Protein AF-A0A7C5HQC1-F1 (afdb_monomer_lite)

Sequence (110 aa):
MPLHWDLSLIQKLISSPEFSDLHAGLVELGEKVQSLERELEASGIARPRKGKTSKISSSASVLTRVTWEIARAQGYALVLRKEEALYLDGSQLEDLSPQVKERLPELFGS

Secondary structure (DSSP, 8-state):
------HHHHHHHHT-GGGGGGHHHHHHHHHHHHHHHHHHHHTTTT-----------HHHHHHHHHHHHHHHHTT-S----GGG-TTS-GGG----HHHHHHHHHHHH--

Foldseek 3Di:
DDPPPPCVVLVVLLVDPVNVVCNVVSVVVSVVVVVVVVVCVVVCVPPPPPPDPPPPDVVVVVLVVLLVVVCVVVPHPDDDDPVRCPPPDVVPDDDCVVVSVVCVCVVPVD

Radius of gyration: 20.01 Å; chains: 1; bounding box: 40×28×57 Å

Structure (mmCIF, N/CA/C/O backbone):
data_AF-A0A7C5HQC1-F1
#
_entry.id   AF-A0A7C5HQC1-F1
#
loop_
_atom_site.group_PDB
_atom_site.id
_atom_site.type_symbol
_atom_site.label_atom_id
_atom_site.label_alt_id
_atom_site.label_comp_id
_atom_site.label_asym_id
_atom_site.label_entity_id
_atom_site.label_seq_id
_atom_site.pdbx_PDB_ins_code
_atom_site.Cartn_x
_atom_site.Cartn_y
_atom_site.Cartn_z
_atom_site.occupancy
_atom_site.B_iso_or_equiv
_atom_site.auth_seq_id
_atom_site.auth_comp_id
_atom_site.auth_asym_id
_atom_site.auth_atom_id
_atom_site.pdbx_PDB_model_num
ATOM 1 N N . MET A 1 1 ? 10.362 -2.330 7.904 1.00 38.41 1 MET A N 1
ATOM 2 C CA . MET A 1 1 ? 10.585 -3.385 6.898 1.00 38.41 1 MET A CA 1
ATOM 3 C C . MET A 1 1 ? 11.535 -2.805 5.866 1.00 38.41 1 MET A C 1
ATOM 5 O O . MET A 1 1 ? 11.223 -1.716 5.396 1.00 38.41 1 MET A O 1
ATOM 9 N N . PRO A 1 2 ? 12.708 -3.402 5.598 1.00 42.53 2 PRO A N 1
ATOM 10 C CA . PRO A 1 2 ? 13.552 -2.939 4.502 1.00 42.53 2 PRO A CA 1
ATOM 11 C C . PRO A 1 2 ? 12.814 -3.201 3.183 1.00 42.53 2 PRO A C 1
ATOM 13 O O . PRO A 1 2 ? 12.286 -4.296 2.988 1.00 42.53 2 PRO A O 1
ATOM 16 N N . LEU A 1 3 ? 12.746 -2.198 2.306 1.00 46.16 3 LEU A N 1
ATOM 17 C CA . LEU A 1 3 ? 12.325 -2.376 0.917 1.00 46.16 3 LEU A CA 1
ATOM 18 C C . LEU A 1 3 ? 13.472 -3.085 0.188 1.00 46.16 3 LEU A C 1
ATOM 20 O O . LEU A 1 3 ? 14.223 -2.456 -0.545 1.00 46.16 3 LEU A O 1
ATOM 24 N N . HIS A 1 4 ? 13.658 -4.382 0.434 1.00 53.78 4 HIS A N 1
ATOM 25 C CA . HIS A 1 4 ? 14.387 -5.210 -0.519 1.00 53.78 4 HIS A CA 1
ATOM 26 C C . HIS A 1 4 ? 13.465 -5.341 -1.723 1.00 53.78 4 HIS A C 1
ATOM 28 O O . HIS A 1 4 ? 12.471 -6.065 -1.672 1.00 53.78 4 HIS A O 1
ATOM 34 N N . TRP A 1 5 ? 13.737 -4.571 -2.770 1.00 56.50 5 TRP A N 1
ATOM 35 C CA . TRP A 1 5 ? 13.079 -4.778 -4.049 1.00 56.50 5 TRP A CA 1
ATOM 36 C C . TRP A 1 5 ? 13.450 -6.195 -4.481 1.00 56.50 5 TRP A C 1
ATOM 38 O O . TRP A 1 5 ? 14.630 -6.496 -4.659 1.00 56.50 5 TRP A O 1
ATOM 48 N N . ASP A 1 6 ? 12.472 -7.099 -4.553 1.00 61.69 6 ASP A N 1
ATOM 49 C CA . ASP A 1 6 ? 12.729 -8.491 -4.917 1.00 61.69 6 ASP A CA 1
ATOM 50 C C . ASP A 1 6 ? 13.035 -8.583 -6.418 1.00 61.69 6 ASP A C 1
ATOM 52 O O . ASP A 1 6 ? 12.192 -8.922 -7.252 1.00 61.69 6 ASP A O 1
ATOM 56 N N . LEU A 1 7 ? 14.282 -8.262 -6.766 1.00 68.94 7 LEU A N 1
ATOM 57 C CA . LEU A 1 7 ? 14.824 -8.364 -8.117 1.00 68.94 7 LEU A CA 1
ATOM 58 C C . LEU A 1 7 ? 14.807 -9.807 -8.638 1.00 68.94 7 LEU A C 1
ATOM 60 O O . LEU A 1 7 ? 14.980 -10.020 -9.839 1.00 68.94 7 LEU A O 1
ATOM 64 N N . SER A 1 8 ? 14.570 -10.803 -7.774 1.00 70.62 8 SER A N 1
ATOM 65 C CA . SER A 1 8 ? 14.490 -12.200 -8.194 1.00 70.62 8 SER A CA 1
ATOM 66 C C . SER A 1 8 ? 13.312 -12.453 -9.136 1.00 70.62 8 SER A C 1
ATOM 68 O O . SER A 1 8 ? 13.416 -13.313 -10.009 1.00 70.62 8 SER A O 1
ATOM 70 N N . LEU A 1 9 ? 12.224 -11.681 -9.029 1.00 77.88 9 LEU A N 1
ATOM 71 C CA . LEU A 1 9 ? 11.094 -11.770 -9.955 1.00 77.88 9 LEU A CA 1
ATOM 72 C C . LEU A 1 9 ? 11.463 -11.251 -11.346 1.00 77.88 9 LEU A C 1
ATOM 74 O O . LEU A 1 9 ? 11.192 -11.930 -12.331 1.00 77.88 9 LEU A O 1
ATOM 78 N N . ILE A 1 10 ? 12.152 -10.109 -11.435 1.00 76.75 10 ILE A N 1
ATOM 79 C CA . ILE A 1 10 ? 12.617 -9.561 -12.718 1.00 76.75 10 ILE A CA 1
ATOM 80 C C . ILE A 1 10 ? 13.616 -10.530 -13.370 1.00 76.75 10 ILE A C 1
ATOM 82 O O . ILE A 1 10 ? 13.487 -10.838 -14.549 1.00 76.75 10 ILE A O 1
ATOM 86 N N . GLN A 1 11 ? 14.544 -11.103 -12.597 1.00 74.94 11 GLN A N 1
ATOM 87 C CA . GLN A 1 11 ? 15.506 -12.096 -13.099 1.00 74.94 11 GLN A CA 1
ATOM 88 C C . GLN A 1 11 ? 14.836 -13.391 -13.587 1.00 74.94 11 GLN A C 1
ATOM 90 O O . GLN A 1 11 ? 15.234 -13.949 -14.611 1.00 74.94 11 GLN A O 1
ATOM 95 N N . LYS A 1 12 ? 13.788 -13.859 -12.896 1.00 77.88 12 LYS A N 1
ATOM 96 C CA . LYS A 1 12 ? 12.980 -15.009 -13.337 1.00 77.88 12 LYS A CA 1
ATOM 97 C C . LYS A 1 12 ? 12.226 -14.723 -14.633 1.00 77.88 12 LYS A C 1
ATOM 99 O O . LYS A 1 12 ? 12.147 -15.609 -15.476 1.00 77.88 12 LYS A O 1
ATOM 104 N N . LEU A 1 13 ? 11.705 -13.506 -14.801 1.00 75.75 13 LEU A N 1
ATOM 105 C CA . LEU A 1 13 ? 11.014 -13.088 -16.023 1.00 75.75 13 LEU A CA 1
ATOM 106 C C . LEU A 1 13 ? 11.982 -12.951 -17.204 1.00 75.75 13 LEU A C 1
ATOM 108 O O . LEU A 1 13 ? 11.672 -13.437 -18.283 1.00 75.75 13 LEU A O 1
ATOM 112 N N . ILE A 1 14 ? 13.178 -12.388 -16.990 1.00 76.06 14 ILE A N 1
ATOM 113 C CA . ILE A 1 14 ? 14.255 -12.339 -18.000 1.00 76.06 14 ILE A CA 1
ATOM 114 C C . ILE A 1 14 ? 14.658 -13.755 -18.434 1.00 76.06 14 ILE A C 1
ATOM 116 O O . ILE A 1 14 ? 14.869 -14.014 -19.614 1.00 76.06 14 ILE A O 1
ATOM 120 N N . SER A 1 15 ? 14.738 -14.685 -17.480 1.00 79.00 15 SER A N 1
ATOM 121 C CA . SER A 1 15 ? 15.132 -16.075 -17.741 1.00 79.00 15 SER A CA 1
ATOM 122 C C . SER A 1 15 ? 14.017 -16.922 -18.370 1.00 79.00 15 SER A C 1
ATOM 124 O O . SER A 1 15 ? 14.259 -18.081 -18.708 1.00 79.00 15 SER A O 1
ATOM 126 N N . SER A 1 16 ? 12.797 -16.388 -18.494 1.00 82.38 16 SER A N 1
ATOM 127 C CA . SER A 1 16 ? 11.648 -17.129 -19.006 1.00 82.38 16 SER A CA 1
ATOM 128 C C . SER A 1 16 ? 11.470 -16.905 -20.513 1.00 82.38 16 SER A C 1
ATOM 130 O O . SER A 1 16 ? 11.333 -15.762 -20.956 1.00 82.38 16 SER A O 1
ATOM 132 N N . PRO A 1 17 ? 11.406 -17.979 -21.323 1.00 77.00 17 PRO A N 1
ATOM 133 C CA . PRO A 1 17 ? 11.240 -17.866 -22.772 1.00 77.00 17 PRO A CA 1
ATOM 134 C C . PRO A 1 17 ? 9.884 -17.266 -23.180 1.00 77.00 17 PRO A C 1
ATOM 136 O O . PRO A 1 17 ? 9.774 -16.692 -24.263 1.00 77.00 17 PRO A O 1
ATOM 139 N N . GLU A 1 18 ? 8.876 -17.338 -22.303 1.00 84.69 18 GLU A N 1
ATOM 140 C CA . GLU A 1 18 ? 7.538 -16.757 -22.507 1.00 84.69 18 GLU A CA 1
ATOM 141 C C . GLU A 1 18 ? 7.548 -15.223 -22.566 1.00 84.69 18 GLU A C 1
ATOM 143 O O . GLU A 1 18 ? 6.637 -14.621 -23.123 1.00 84.69 18 GLU A O 1
ATOM 148 N N . PHE A 1 19 ? 8.589 -14.586 -22.023 1.00 79.44 19 PHE A N 1
ATOM 149 C CA . PHE A 1 19 ? 8.745 -13.130 -21.992 1.00 79.44 19 PHE A CA 1
ATOM 150 C C . PHE A 1 19 ? 9.891 -12.652 -22.892 1.00 79.44 19 PHE A C 1
ATOM 152 O O . PHE A 1 19 ? 10.406 -11.547 -22.715 1.00 79.44 19 PHE A O 1
ATOM 159 N N . SER A 1 20 ? 10.289 -13.470 -23.871 1.00 75.62 20 SER A N 1
ATOM 160 C CA . SER A 1 20 ? 11.363 -13.155 -24.823 1.00 75.62 20 SER A CA 1
ATOM 161 C C . SER A 1 20 ? 11.123 -11.844 -25.584 1.00 75.62 20 SER A C 1
ATOM 163 O O . SER A 1 20 ? 12.061 -11.065 -25.754 1.00 75.62 20 SER A O 1
ATOM 165 N N . ASP A 1 21 ? 9.869 -11.532 -25.920 1.00 82.75 21 ASP A N 1
ATOM 166 C CA . ASP A 1 21 ? 9.470 -10.271 -26.565 1.00 82.75 21 ASP A CA 1
ATOM 167 C C . ASP A 1 21 ? 9.717 -9.029 -25.687 1.00 82.75 21 ASP A C 1
ATOM 169 O O . ASP A 1 21 ? 9.928 -7.925 -26.188 1.00 82.75 21 ASP A O 1
ATOM 173 N N . LEU A 1 22 ? 9.714 -9.203 -24.362 1.00 80.44 22 LEU A N 1
ATOM 174 C CA . LEU A 1 22 ? 9.909 -8.142 -23.370 1.00 80.44 22 LEU A CA 1
ATOM 175 C C . LEU A 1 22 ? 11.306 -8.172 -22.742 1.00 80.44 22 LEU A C 1
ATOM 177 O O . LEU A 1 22 ? 11.608 -7.337 -21.889 1.00 80.44 22 LEU A O 1
ATOM 181 N N . HIS A 1 23 ? 12.174 -9.092 -23.169 1.00 81.62 23 HIS A N 1
ATOM 182 C CA . HIS A 1 23 ? 13.486 -9.322 -22.570 1.00 81.62 23 HIS A CA 1
ATOM 183 C C . HIS A 1 23 ? 14.333 -8.045 -22.521 1.00 81.62 23 HIS A C 1
ATOM 185 O O . HIS A 1 23 ? 14.892 -7.712 -21.480 1.00 81.62 23 HIS A O 1
ATOM 191 N N . ALA A 1 24 ? 14.385 -7.286 -23.619 1.00 77.50 24 ALA A N 1
ATOM 192 C CA . ALA A 1 24 ? 15.132 -6.028 -23.672 1.00 77.50 24 ALA A CA 1
ATOM 193 C C . ALA A 1 24 ? 14.630 -5.008 -22.631 1.00 77.50 24 ALA A C 1
ATOM 195 O O . ALA A 1 24 ? 15.432 -4.402 -21.923 1.00 77.50 24 ALA A O 1
ATOM 196 N N . GLY A 1 25 ? 13.307 -4.875 -22.484 1.00 79.81 25 GLY A N 1
ATOM 197 C CA . GLY A 1 25 ? 12.699 -3.973 -21.504 1.00 79.81 25 GLY A CA 1
ATOM 198 C C . GLY A 1 25 ? 12.869 -4.452 -20.061 1.00 79.81 25 GLY A C 1
ATOM 199 O O . GLY A 1 25 ? 13.075 -3.640 -19.165 1.00 79.81 25 GLY A O 1
ATOM 200 N N . LEU A 1 26 ? 12.835 -5.766 -19.823 1.00 79.94 26 LEU A N 1
ATOM 201 C CA . LEU A 1 26 ? 13.064 -6.354 -18.502 1.00 79.94 26 LEU A CA 1
ATOM 202 C C . LEU A 1 26 ? 14.522 -6.202 -18.049 1.00 79.94 26 LEU A C 1
ATOM 204 O O . LEU A 1 26 ? 14.766 -5.936 -16.872 1.00 79.94 26 LEU A O 1
ATOM 208 N N . VAL A 1 27 ? 15.479 -6.317 -18.974 1.00 78.50 27 VAL A N 1
ATOM 209 C CA . VAL A 1 27 ? 16.899 -6.040 -18.712 1.00 78.50 27 VAL A CA 1
ATOM 210 C C . VAL A 1 27 ? 17.099 -4.565 -18.359 1.00 78.50 27 VAL A C 1
ATOM 212 O O . VAL A 1 27 ? 17.662 -4.272 -17.306 1.00 78.50 27 VAL A O 1
ATOM 215 N N . GLU A 1 28 ? 16.563 -3.643 -19.165 1.00 81.94 28 GLU A N 1
ATOM 216 C CA . GLU A 1 28 ? 16.647 -2.199 -18.896 1.00 81.94 28 GLU A CA 1
ATOM 217 C C . GLU A 1 28 ? 15.993 -1.830 -17.551 1.00 81.94 28 GLU A C 1
ATOM 219 O O . GLU A 1 28 ? 16.526 -1.033 -16.775 1.00 81.94 28 GLU A O 1
ATOM 224 N N . LEU A 1 29 ? 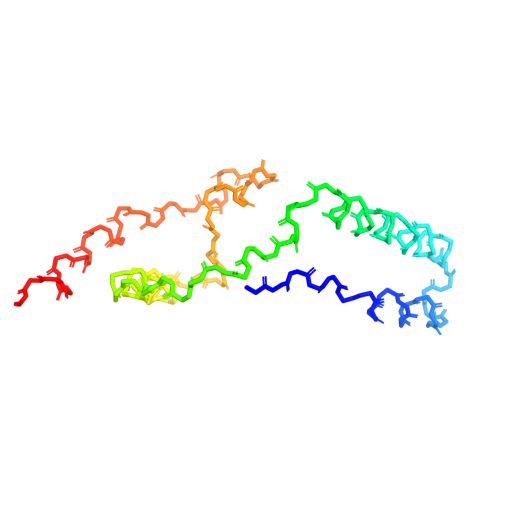14.846 -2.442 -17.239 1.00 79.56 29 LEU A N 1
ATOM 225 C CA . LEU A 1 29 ? 14.160 -2.261 -15.963 1.00 79.56 29 LEU A CA 1
ATOM 226 C C . LEU A 1 29 ? 15.016 -2.762 -14.792 1.00 79.56 29 LEU A C 1
ATOM 228 O O . LEU A 1 29 ? 15.136 -2.067 -13.784 1.00 79.56 29 LEU A O 1
ATOM 232 N N . GLY A 1 30 ? 15.644 -3.932 -14.927 1.00 77.38 30 GLY A N 1
ATOM 233 C CA . GLY A 1 30 ? 16.551 -4.478 -13.919 1.00 77.38 30 GLY A CA 1
ATOM 234 C C . GLY A 1 30 ? 17.748 -3.563 -13.642 1.00 77.38 30 GLY A 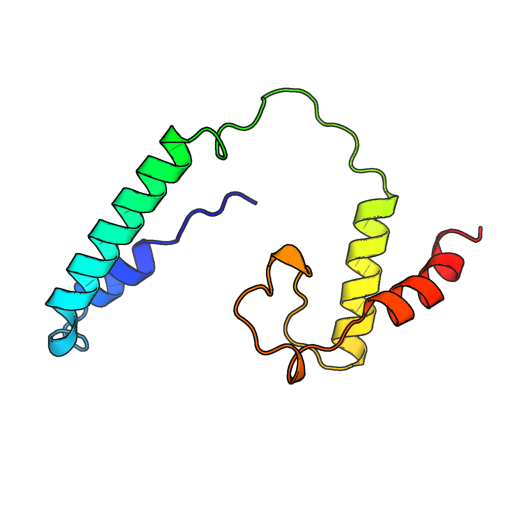C 1
ATOM 235 O O . GLY A 1 30 ? 18.100 -3.346 -12.481 1.00 77.38 30 GLY A O 1
ATOM 236 N N . GLU A 1 31 ? 18.339 -2.981 -14.686 1.00 80.75 31 GLU A N 1
ATOM 237 C CA . GLU A 1 31 ? 19.451 -2.030 -14.563 1.00 80.75 31 GLU A CA 1
ATOM 238 C C . GLU A 1 31 ? 19.025 -0.721 -13.884 1.00 80.75 31 GLU A C 1
ATOM 240 O O . GLU A 1 31 ? 19.707 -0.247 -12.970 1.00 80.75 31 GLU A O 1
ATOM 245 N N . LYS A 1 32 ? 17.866 -0.164 -14.263 1.00 78.19 32 LYS A N 1
ATOM 246 C CA . LYS A 1 32 ? 17.319 1.051 -13.637 1.00 78.19 32 LYS A CA 1
ATOM 247 C C . LYS A 1 32 ? 17.012 0.845 -12.159 1.00 78.19 32 LYS A C 1
ATOM 249 O O . LYS A 1 32 ? 17.380 1.690 -11.347 1.00 78.19 32 LYS A O 1
ATOM 254 N N . VAL A 1 33 ? 16.386 -0.274 -11.792 1.00 78.44 33 VAL A N 1
ATOM 255 C CA . VAL A 1 33 ? 16.067 -0.568 -10.385 1.00 78.44 33 VAL A CA 1
ATOM 256 C C . VAL A 1 33 ? 17.343 -0.763 -9.560 1.00 78.44 33 VAL A C 1
ATOM 258 O O . VAL A 1 33 ? 17.424 -0.229 -8.459 1.00 78.44 33 VAL A O 1
ATOM 261 N N . GLN A 1 34 ? 18.376 -1.424 -10.096 1.00 74.50 34 GLN A N 1
ATOM 262 C CA . GLN A 1 34 ? 19.676 -1.518 -9.413 1.00 74.50 34 GLN A CA 1
ATOM 263 C C . GLN A 1 34 ? 20.354 -0.156 -9.234 1.00 74.50 34 GLN A C 1
ATOM 265 O O . GLN A 1 34 ? 20.989 0.089 -8.208 1.00 74.50 34 GLN A O 1
ATOM 270 N N . SER A 1 35 ? 20.252 0.731 -10.227 1.00 77.44 35 SER A N 1
ATOM 271 C CA . SER A 1 35 ? 20.782 2.093 -10.116 1.00 77.44 35 SER A CA 1
ATOM 272 C C . SER A 1 35 ? 20.067 2.869 -9.010 1.00 77.44 35 SER A C 1
ATOM 274 O O . SER A 1 35 ? 20.724 3.487 -8.176 1.00 77.44 35 SER A O 1
ATOM 276 N N . LEU A 1 36 ? 18.737 2.771 -8.956 1.00 74.44 36 LEU A N 1
ATOM 277 C CA . LEU A 1 36 ? 17.918 3.399 -7.920 1.00 74.44 36 LEU A CA 1
ATOM 278 C C . LEU A 1 36 ? 18.203 2.824 -6.527 1.00 74.44 36 LEU A C 1
ATOM 280 O O . LEU A 1 36 ? 18.249 3.582 -5.565 1.00 74.44 36 LEU A O 1
ATOM 284 N N . GLU A 1 37 ? 18.442 1.516 -6.402 1.00 68.00 37 GLU A N 1
ATOM 285 C CA . GLU A 1 37 ? 18.853 0.893 -5.137 1.00 68.00 37 GLU A CA 1
ATOM 286 C C . GLU A 1 37 ? 20.199 1.458 -4.666 1.00 68.00 37 GLU A C 1
ATOM 288 O O . GLU A 1 37 ? 20.331 1.874 -3.518 1.00 68.00 37 GLU A O 1
ATOM 293 N N . ARG A 1 38 ? 21.183 1.583 -5.566 1.00 72.06 38 ARG A N 1
ATOM 294 C CA . ARG A 1 38 ? 22.478 2.201 -5.237 1.00 72.06 38 ARG A CA 1
ATOM 295 C C . ARG A 1 38 ? 22.343 3.674 -4.865 1.00 72.06 38 ARG A C 1
ATOM 297 O O . ARG A 1 38 ? 23.012 4.110 -3.934 1.00 72.06 38 ARG A O 1
ATOM 304 N N . GLU A 1 39 ? 21.502 4.439 -5.559 1.00 68.25 39 GLU A N 1
ATOM 305 C CA . GLU A 1 3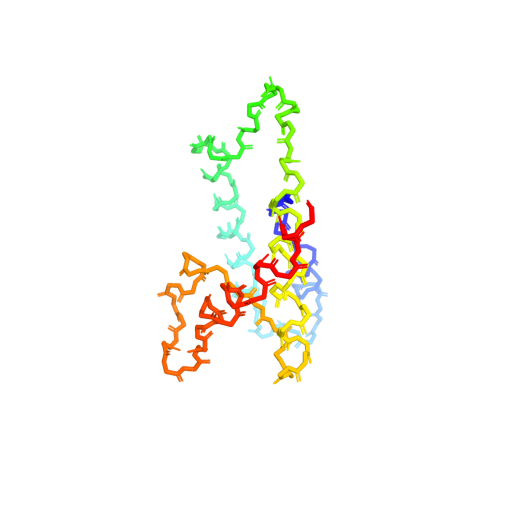9 ? 21.224 5.840 -5.219 1.00 68.25 39 GLU A CA 1
ATOM 306 C C . GLU A 1 39 ? 20.483 5.975 -3.883 1.00 68.25 39 GLU A C 1
ATOM 308 O O . GLU A 1 39 ? 20.765 6.886 -3.104 1.00 68.25 39 GLU A O 1
ATOM 313 N N . LEU A 1 40 ? 19.581 5.048 -3.560 1.00 63.88 40 LEU A N 1
ATOM 314 C CA . LEU A 1 40 ? 18.876 5.012 -2.281 1.00 63.88 40 LEU A CA 1
ATOM 315 C C . LEU A 1 40 ? 19.818 4.657 -1.117 1.00 63.88 40 LEU A C 1
ATOM 317 O O . LEU A 1 40 ? 19.760 5.284 -0.056 1.00 63.88 40 LEU A O 1
ATOM 321 N N . GLU A 1 41 ? 20.738 3.717 -1.330 1.00 63.31 41 GLU A N 1
ATOM 322 C CA . GLU A 1 41 ? 21.809 3.394 -0.383 1.00 63.31 41 GLU A CA 1
ATOM 323 C C . GLU A 1 41 ? 22.798 4.564 -0.227 1.00 63.31 41 GLU A C 1
ATOM 325 O O . GLU A 1 41 ? 23.181 4.923 0.891 1.00 63.31 41 GLU A O 1
ATOM 330 N N . ALA A 1 42 ? 23.167 5.221 -1.332 1.00 66.25 42 ALA A N 1
ATOM 331 C CA . ALA A 1 42 ? 24.096 6.353 -1.347 1.00 66.25 42 ALA A CA 1
ATOM 332 C C . ALA A 1 42 ? 23.498 7.636 -0.746 1.00 66.25 42 ALA A C 1
ATOM 334 O O . ALA A 1 42 ? 24.205 8.394 -0.081 1.00 66.25 42 ALA A O 1
ATOM 335 N N . SER A 1 43 ? 22.195 7.867 -0.924 1.00 57.06 43 SER A N 1
ATOM 336 C CA . SER A 1 43 ? 21.469 9.007 -0.344 1.00 57.06 43 SER A CA 1
ATOM 337 C C . SER A 1 43 ? 21.301 8.905 1.177 1.00 57.06 43 SER A C 1
ATOM 339 O O . SER A 1 43 ? 20.837 9.849 1.815 1.00 57.06 43 SER A O 1
ATOM 341 N N . GLY A 1 44 ? 21.704 7.786 1.796 1.00 51.62 44 GLY A N 1
ATOM 342 C CA . GLY A 1 44 ? 21.727 7.628 3.250 1.00 51.62 44 GLY A CA 1
ATOM 343 C C . GLY A 1 44 ? 20.343 7.537 3.899 1.00 51.62 44 GLY A C 1
ATOM 344 O O . GLY A 1 44 ? 20.257 7.419 5.122 1.00 51.62 44 GLY A O 1
ATOM 345 N N . ILE A 1 45 ? 19.270 7.526 3.103 1.00 51.94 45 ILE A N 1
ATOM 346 C CA . ILE A 1 45 ? 17.894 7.275 3.554 1.00 51.94 45 ILE A CA 1
ATOM 347 C C . ILE A 1 45 ? 17.750 5.810 4.021 1.00 51.94 45 ILE A C 1
ATOM 349 O O . ILE A 1 45 ? 16.914 5.509 4.872 1.00 51.94 45 ILE A O 1
ATOM 353 N N . ALA A 1 46 ? 18.639 4.921 3.558 1.00 46.03 46 ALA A N 1
ATOM 354 C CA . ALA A 1 46 ? 18.702 3.509 3.930 1.00 46.03 46 ALA A CA 1
ATOM 355 C C . ALA A 1 46 ? 19.746 3.157 5.011 1.00 46.03 46 ALA A C 1
ATOM 357 O O . ALA A 1 46 ? 19.918 1.983 5.333 1.00 46.03 46 ALA A O 1
ATOM 358 N N . ARG A 1 47 ? 20.428 4.126 5.649 1.00 38.41 47 ARG A N 1
ATOM 359 C CA . ARG A 1 47 ? 21.278 3.804 6.811 1.00 38.41 47 ARG A CA 1
ATOM 360 C C . ARG A 1 47 ? 20.409 3.796 8.072 1.00 38.41 47 ARG A C 1
ATOM 362 O O . ARG A 1 47 ? 20.057 4.875 8.559 1.00 38.41 47 ARG A O 1
ATOM 369 N N . PRO A 1 48 ? 20.077 2.635 8.677 1.00 40.44 48 PRO A N 1
ATOM 370 C CA . PRO A 1 48 ? 19.453 2.655 9.984 1.00 40.44 48 PRO A CA 1
ATOM 371 C C . PRO A 1 48 ? 20.472 3.276 10.933 1.00 40.44 48 PRO A C 1
ATOM 373 O O . PRO A 1 48 ? 21.584 2.769 11.110 1.00 40.44 48 PRO A O 1
ATOM 376 N N . ARG A 1 49 ? 20.100 4.387 11.573 1.00 44.66 49 ARG A N 1
ATOM 377 C CA . ARG A 1 49 ? 20.736 4.769 12.828 1.00 44.66 49 ARG A CA 1
ATOM 378 C C . ARG A 1 49 ? 20.621 3.555 13.744 1.00 44.66 49 ARG A C 1
ATOM 380 O O . ARG A 1 49 ? 19.555 3.263 14.278 1.00 44.66 49 ARG A O 1
ATOM 387 N N . LYS A 1 50 ? 21.727 2.831 13.911 1.00 43.09 50 LYS A N 1
ATOM 388 C CA . LYS A 1 50 ? 21.939 1.863 14.984 1.00 43.09 50 LYS A CA 1
ATOM 389 C C . LYS A 1 50 ? 21.936 2.682 16.275 1.00 43.09 50 LYS A C 1
ATOM 391 O O . LYS A 1 50 ? 22.962 3.172 16.728 1.00 43.09 50 LYS A O 1
ATOM 396 N N . GLY A 1 51 ? 20.741 2.978 16.768 1.00 35.75 51 GLY A N 1
ATOM 397 C CA . GLY A 1 51 ? 20.525 4.023 17.753 1.00 35.75 51 GLY A CA 1
ATOM 398 C C . GLY A 1 51 ? 19.147 3.887 18.363 1.00 35.75 51 GLY A C 1
ATOM 399 O O . GLY A 1 51 ? 18.232 4.603 17.984 1.00 35.75 51 GLY A O 1
ATOM 400 N N . LYS A 1 52 ? 19.072 2.981 19.342 1.00 36.19 52 LYS A N 1
ATOM 401 C CA . LYS A 1 52 ? 17.959 2.728 20.263 1.00 36.19 52 LYS A CA 1
ATOM 402 C C . LYS A 1 52 ? 16.725 2.110 19.605 1.00 36.19 52 LYS A C 1
ATOM 404 O O . LYS A 1 52 ? 16.020 2.724 18.818 1.00 36.19 52 LYS A O 1
ATOM 409 N N . THR A 1 53 ? 16.415 0.901 20.061 1.00 40.50 53 THR A N 1
ATOM 410 C CA . THR A 1 53 ? 15.048 0.429 20.283 1.00 40.50 53 THR A CA 1
ATOM 411 C C . THR A 1 53 ? 14.281 1.504 21.057 1.00 40.50 53 THR A C 1
ATOM 413 O O . THR A 1 53 ? 14.187 1.474 22.285 1.00 40.50 53 THR A O 1
ATOM 416 N N . SER A 1 54 ? 13.802 2.525 20.355 1.00 36.62 54 SER A N 1
ATOM 417 C CA . SER A 1 54 ? 12.829 3.439 20.915 1.00 36.62 54 SER A CA 1
ATOM 418 C C . SER A 1 54 ? 11.547 2.636 20.955 1.00 36.62 54 SER A C 1
ATOM 420 O O . SER A 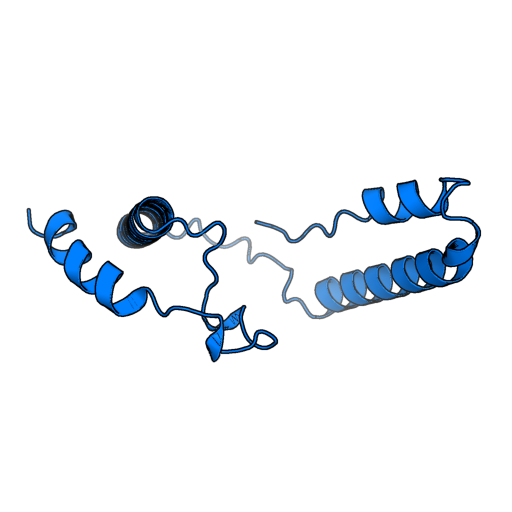1 54 ? 11.051 2.228 19.907 1.00 36.62 54 SER A O 1
ATOM 422 N N . LYS A 1 55 ? 11.110 2.305 22.173 1.00 41.75 55 LYS A N 1
ATOM 423 C CA . LYS A 1 55 ? 9.783 1.780 22.493 1.00 41.75 55 LYS A CA 1
ATOM 424 C C . LYS A 1 55 ? 8.792 2.259 21.434 1.00 41.75 55 LYS A C 1
ATOM 426 O O . LYS A 1 55 ? 8.427 3.432 21.433 1.00 41.75 55 LYS A O 1
ATOM 431 N N . ILE A 1 56 ? 8.386 1.370 20.528 1.00 42.91 56 ILE A N 1
ATOM 432 C CA . ILE A 1 56 ? 7.152 1.575 19.782 1.00 42.91 56 ILE A CA 1
ATOM 433 C C . ILE A 1 56 ? 6.109 1.622 20.889 1.00 42.91 56 ILE A C 1
ATOM 435 O O . ILE A 1 56 ? 5.832 0.612 21.534 1.00 42.91 56 ILE A O 1
ATOM 439 N N . SER A 1 57 ? 5.686 2.841 21.218 1.00 49.41 57 SER A N 1
ATOM 440 C CA . SER A 1 57 ? 4.606 3.091 22.158 1.00 49.41 57 SER A CA 1
ATOM 441 C C . SER A 1 57 ? 3.465 2.151 21.782 1.00 49.41 57 SER A C 1
ATOM 443 O O . SER A 1 57 ? 3.138 2.068 20.593 1.00 49.41 57 SER A O 1
ATOM 445 N N . SER A 1 58 ? 2.879 1.432 22.747 1.00 57.72 58 SER A N 1
ATOM 446 C CA . SER A 1 58 ? 1.784 0.485 22.477 1.00 57.72 58 SER A CA 1
ATOM 447 C C . SER A 1 58 ? 0.677 1.122 21.629 1.00 57.72 58 SER A C 1
ATOM 449 O O . SER A 1 58 ? 0.034 0.441 20.837 1.00 57.72 58 SER A O 1
ATOM 451 N N . SER A 1 59 ? 0.546 2.449 21.696 1.00 57.03 59 SER A N 1
ATOM 452 C CA . SER A 1 59 ? -0.378 3.263 20.921 1.00 57.03 59 SER A CA 1
ATOM 453 C C . SER A 1 59 ? -0.255 3.119 19.398 1.00 57.03 59 SER A C 1
ATOM 455 O O . SER A 1 59 ? -1.276 3.080 18.720 1.00 57.03 59 SER A O 1
ATOM 457 N N . ALA A 1 60 ? 0.956 3.012 18.837 1.00 65.50 60 ALA A N 1
ATOM 458 C CA . ALA A 1 60 ? 1.142 2.892 17.383 1.00 65.50 60 ALA A CA 1
ATOM 459 C C . ALA A 1 60 ? 0.717 1.507 16.861 1.00 65.50 60 ALA A C 1
ATOM 461 O O . ALA A 1 60 ? 0.123 1.383 15.787 1.00 65.50 60 ALA A O 1
ATOM 462 N N . SER A 1 61 ? 0.970 0.467 17.657 1.00 68.62 61 SER A N 1
ATOM 463 C CA . SER A 1 61 ? 0.512 -0.896 17.380 1.00 68.62 61 SER A CA 1
ATOM 464 C C . SER A 1 61 ? -1.010 -1.010 17.497 1.00 68.62 61 SER A C 1
ATOM 466 O O . SER A 1 61 ? -1.636 -1.666 16.667 1.00 68.62 61 SER A O 1
ATOM 468 N N . VAL A 1 62 ? -1.611 -0.333 18.486 1.00 73.69 62 VAL A N 1
ATOM 469 C CA . VAL A 1 62 ? -3.072 -0.255 18.659 1.00 73.69 62 VAL A CA 1
ATOM 470 C C . VAL A 1 62 ? -3.719 0.431 17.458 1.00 73.69 62 VAL A C 1
ATOM 472 O O . VAL A 1 62 ? -4.602 -0.154 16.843 1.00 73.69 62 VAL A O 1
ATOM 475 N N . LEU A 1 63 ? -3.225 1.606 17.056 1.00 75.69 63 LEU A N 1
ATOM 476 C CA . LEU A 1 63 ? -3.706 2.323 15.869 1.00 75.69 63 LEU A CA 1
ATOM 477 C C . LEU A 1 63 ? -3.664 1.449 14.611 1.00 75.69 63 LEU A C 1
ATOM 479 O O . LEU A 1 63 ? -4.657 1.338 13.903 1.00 75.69 63 LEU A O 1
ATOM 483 N N . THR A 1 64 ? -2.537 0.773 14.372 1.00 78.31 64 THR A N 1
ATOM 484 C CA . THR A 1 64 ? -2.378 -0.113 13.208 1.00 78.31 64 THR A CA 1
ATOM 485 C C . THR A 1 64 ? -3.412 -1.239 13.212 1.00 78.31 64 THR A C 1
ATOM 487 O O . THR A 1 64 ? -3.985 -1.558 12.172 1.00 78.31 64 THR A O 1
ATOM 490 N N . ARG A 1 65 ? -3.677 -1.833 14.381 1.00 76.50 65 ARG A N 1
ATOM 491 C CA . ARG A 1 65 ? -4.650 -2.920 14.524 1.00 76.50 65 ARG A CA 1
ATOM 492 C C . ARG A 1 65 ? -6.079 -2.455 14.239 1.00 76.50 65 ARG A C 1
ATOM 494 O O . ARG A 1 65 ? -6.785 -3.131 13.501 1.00 76.50 65 ARG A O 1
ATOM 501 N N . VAL A 1 66 ? -6.469 -1.296 14.767 1.00 79.12 66 VAL A N 1
ATOM 502 C CA . VAL A 1 66 ? -7.797 -0.704 14.533 1.00 79.12 66 VAL A CA 1
ATOM 503 C C . VAL A 1 66 ? -8.034 -0.444 13.063 1.00 79.12 66 VAL A C 1
ATOM 505 O O . VAL A 1 66 ? -9.065 -0.832 12.523 1.00 79.12 66 VAL A O 1
ATOM 508 N N . THR A 1 67 ? -7.061 0.181 12.403 1.00 79.94 67 THR A N 1
ATOM 509 C CA . THR A 1 67 ? -7.170 0.483 10.980 1.00 79.94 67 THR A CA 1
ATOM 510 C C . THR A 1 67 ? -7.359 -0.793 10.163 1.00 79.94 67 THR A C 1
ATOM 512 O O . THR A 1 67 ? -8.192 -0.821 9.263 1.00 79.94 67 THR A O 1
ATOM 515 N N . TRP A 1 68 ? -6.658 -1.875 10.515 1.00 78.75 68 TRP A N 1
ATOM 516 C CA . TRP A 1 68 ? -6.828 -3.179 9.871 1.00 78.75 68 TRP A CA 1
ATOM 517 C C . TRP A 1 68 ? -8.201 -3.814 10.116 1.00 78.75 68 TRP A C 1
ATOM 519 O O . TRP A 1 68 ? -8.775 -4.391 9.194 1.00 78.75 68 TRP A O 1
ATOM 529 N N . GLU A 1 69 ? -8.734 -3.727 11.334 1.00 80.81 69 GLU A N 1
ATOM 530 C CA . GLU A 1 69 ? -10.053 -4.279 11.668 1.00 80.81 69 GLU A CA 1
ATOM 531 C C . GLU A 1 69 ? -11.175 -3.543 10.926 1.00 80.81 69 GLU A C 1
ATOM 533 O O . GLU A 1 69 ? -12.053 -4.190 10.353 1.00 80.81 69 GLU A O 1
ATOM 538 N N . ILE A 1 70 ? -11.103 -2.210 10.856 1.00 80.62 70 ILE A N 1
ATOM 539 C CA . ILE A 1 70 ? -12.038 -1.381 10.084 1.00 80.62 70 ILE A CA 1
ATOM 540 C C . ILE A 1 70 ? -11.940 -1.711 8.594 1.00 80.62 70 ILE A C 1
ATOM 542 O O . ILE A 1 70 ? -12.952 -1.999 7.955 1.00 80.62 70 ILE A O 1
ATOM 546 N N . ALA A 1 71 ? -10.718 -1.737 8.057 1.00 83.31 71 ALA A N 1
ATOM 547 C CA . ALA A 1 71 ? -10.478 -2.023 6.651 1.00 83.31 71 ALA A CA 1
ATOM 548 C C . ALA A 1 71 ? -11.040 -3.392 6.244 1.00 83.31 71 ALA A C 1
ATOM 550 O O . ALA A 1 71 ? -11.752 -3.515 5.249 1.00 83.31 71 ALA A O 1
ATOM 551 N N . ARG A 1 72 ? -10.797 -4.420 7.066 1.00 79.94 72 ARG A N 1
ATOM 552 C CA . ARG A 1 72 ? -11.312 -5.772 6.833 1.00 79.94 72 ARG A CA 1
ATOM 553 C C . ARG A 1 72 ? -12.836 -5.836 6.913 1.00 79.94 72 ARG A C 1
ATOM 555 O O . ARG A 1 72 ? -13.443 -6.526 6.100 1.00 79.94 72 ARG A O 1
ATOM 562 N N . ALA A 1 73 ? -13.446 -5.144 7.875 1.00 81.75 73 ALA A N 1
ATOM 563 C CA . ALA A 1 73 ? -14.900 -5.116 8.030 1.00 81.75 73 ALA A CA 1
ATOM 564 C C . ALA A 1 73 ? -15.606 -4.465 6.830 1.00 81.75 73 ALA A C 1
ATOM 566 O O . ALA A 1 73 ? -16.722 -4.852 6.497 1.00 81.75 73 ALA A O 1
ATOM 567 N N . GLN A 1 74 ? -14.944 -3.514 6.170 1.00 80.75 74 GLN A N 1
ATOM 568 C CA . GLN A 1 74 ? -15.472 -2.797 5.008 1.00 80.75 74 GLN A CA 1
ATOM 569 C C . GLN A 1 74 ? -15.012 -3.387 3.662 1.00 80.75 74 GLN A C 1
ATOM 571 O O . GLN A 1 74 ? -15.413 -2.902 2.610 1.00 80.75 74 GLN A O 1
ATOM 576 N N . GLY A 1 75 ? -14.224 -4.469 3.679 1.00 80.06 75 GLY A N 1
ATOM 577 C CA . GLY A 1 75 ? -13.825 -5.201 2.473 1.00 80.06 75 GLY A CA 1
ATOM 578 C C . GLY A 1 75 ? -12.605 -4.636 1.741 1.00 80.06 75 GLY A C 1
ATOM 579 O O . GLY A 1 75 ? -12.356 -5.013 0.597 1.00 80.06 75 GLY A O 1
ATOM 580 N N . TYR A 1 76 ? -11.815 -3.772 2.380 1.00 80.50 76 TYR A N 1
ATOM 581 C CA . TYR A 1 76 ? -10.586 -3.247 1.790 1.00 80.50 76 TYR A CA 1
ATOM 582 C C . TYR A 1 76 ? -9.477 -4.296 1.768 1.00 80.50 76 TYR A C 1
ATOM 584 O O . TYR A 1 76 ? -9.133 -4.897 2.788 1.00 80.50 76 TYR A O 1
ATOM 592 N N . ALA A 1 77 ? -8.871 -4.471 0.595 1.00 75.25 77 ALA A N 1
ATOM 593 C CA . ALA A 1 77 ? -7.724 -5.355 0.404 1.00 75.25 77 ALA A CA 1
ATOM 594 C C . ALA A 1 77 ? -6.394 -4.711 0.834 1.00 75.25 77 ALA A C 1
ATOM 596 O O . ALA A 1 77 ? -5.437 -5.421 1.144 1.00 75.25 77 ALA A O 1
ATOM 597 N N . LEU A 1 78 ? -6.323 -3.375 0.842 1.00 77.25 78 LEU A N 1
ATOM 598 C CA . LEU A 1 78 ? -5.108 -2.622 1.125 1.00 77.25 78 LEU A CA 1
ATOM 599 C C . LEU A 1 78 ? -5.441 -1.309 1.833 1.00 77.25 78 LEU A C 1
ATOM 601 O O . LEU A 1 78 ? -6.376 -0.611 1.452 1.00 77.25 78 LEU A O 1
ATOM 605 N N . VAL A 1 79 ? -4.629 -0.965 2.829 1.00 82.62 79 VAL A N 1
ATOM 606 C CA . VAL A 1 79 ? -4.635 0.352 3.465 1.00 82.62 79 VAL A CA 1
ATOM 607 C C . VAL A 1 79 ? -3.274 0.984 3.249 1.00 82.62 79 VAL A C 1
ATOM 609 O O . VAL A 1 79 ? -2.247 0.358 3.510 1.00 82.62 79 VAL A O 1
ATOM 612 N N . LEU A 1 80 ? -3.277 2.230 2.793 1.00 80.94 80 LEU A N 1
ATOM 613 C CA . LEU A 1 80 ? -2.075 3.010 2.539 1.00 80.94 80 LEU A CA 1
ATOM 614 C C . LEU A 1 80 ? -2.025 4.202 3.480 1.00 80.94 80 LEU A C 1
ATOM 616 O O . LEU A 1 80 ? -3.059 4.750 3.869 1.00 80.94 80 LEU A O 1
ATOM 620 N N . ARG A 1 81 ? -0.812 4.637 3.822 1.00 79.56 81 ARG A N 1
ATOM 621 C CA . ARG A 1 81 ? -0.656 5.956 4.428 1.00 79.56 81 ARG A CA 1
ATOM 622 C C . ARG A 1 81 ? -0.831 7.020 3.357 1.00 79.56 81 ARG A C 1
ATOM 624 O O . ARG A 1 81 ? -0.521 6.802 2.187 1.00 79.56 81 ARG A O 1
ATOM 631 N N . LYS A 1 82 ? -1.306 8.195 3.762 1.00 77.69 82 LYS A N 1
ATOM 632 C CA . LYS A 1 82 ? -1.585 9.295 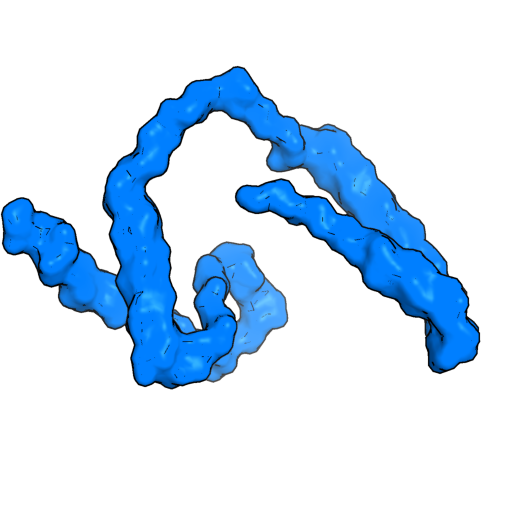2.835 1.00 77.69 82 LYS A CA 1
ATOM 633 C C . LYS A 1 82 ? -0.347 9.697 2.027 1.00 77.69 82 LYS A C 1
ATOM 635 O O . LYS A 1 82 ? -0.465 10.030 0.854 1.00 77.69 82 LYS A O 1
ATOM 640 N N . GLU A 1 83 ? 0.835 9.613 2.632 1.00 78.81 83 GLU A N 1
ATOM 641 C CA . GLU A 1 83 ? 2.112 9.927 1.983 1.00 78.81 83 GLU A CA 1
ATOM 642 C C . GLU A 1 83 ? 2.525 8.883 0.930 1.00 78.81 83 GLU A C 1
ATOM 644 O O . GLU A 1 83 ? 3.380 9.159 0.097 1.00 78.81 83 GLU A O 1
ATOM 649 N N . GLU A 1 84 ? 1.924 7.692 0.950 1.00 76.94 84 GLU A N 1
ATOM 650 C CA . GLU A 1 84 ? 2.205 6.588 0.021 1.00 76.94 84 GLU A CA 1
ATOM 651 C C . GLU A 1 84 ? 1.211 6.556 -1.155 1.00 76.94 84 GLU A C 1
ATOM 653 O O . GLU A 1 84 ? 1.428 5.843 -2.131 1.00 76.94 84 GLU A O 1
ATOM 658 N N . ALA A 1 85 ? 0.150 7.368 -1.104 1.00 77.88 85 ALA A N 1
ATOM 659 C CA . ALA A 1 85 ? -0.915 7.419 -2.106 1.00 77.88 85 ALA A CA 1
ATOM 660 C C . ALA A 1 85 ? -0.726 8.515 -3.180 1.00 77.88 85 ALA A C 1
ATOM 662 O O . ALA A 1 85 ? -1.659 8.835 -3.910 1.00 77.88 85 ALA A O 1
ATOM 663 N N . LEU A 1 86 ? 0.474 9.097 -3.294 1.00 71.12 86 LEU A N 1
ATOM 664 C CA . LEU A 1 86 ? 0.756 10.302 -4.099 1.00 71.12 86 LEU A CA 1
ATOM 665 C C . LEU A 1 86 ? 0.441 10.183 -5.603 1.00 71.12 86 LEU A C 1
ATOM 667 O O . LEU A 1 86 ? 0.250 11.204 -6.258 1.00 71.12 86 LEU A O 1
ATOM 671 N N . TYR A 1 87 ? 0.396 8.964 -6.143 1.00 73.94 87 TYR A N 1
ATOM 672 C CA . TYR A 1 87 ? 0.131 8.688 -7.563 1.00 73.94 87 TYR A CA 1
ATOM 673 C C . TYR A 1 87 ? -1.200 7.963 -7.800 1.00 73.94 87 TYR A C 1
ATOM 675 O O . TYR A 1 87 ? -1.459 7.500 -8.910 1.00 73.94 87 TYR A O 1
ATOM 683 N N . LEU A 1 88 ? -2.025 7.828 -6.760 1.00 76.31 88 LEU A N 1
ATOM 684 C CA . LEU A 1 88 ? -3.334 7.195 -6.848 1.00 76.31 88 LEU A CA 1
ATOM 685 C C . LEU A 1 88 ? -4.417 8.254 -7.033 1.00 76.31 88 LEU A C 1
ATOM 687 O O . LEU A 1 88 ? -4.337 9.359 -6.496 1.00 76.31 88 LEU A O 1
ATOM 691 N N . ASP A 1 89 ? -5.444 7.896 -7.795 1.00 76.88 89 ASP A N 1
ATOM 692 C CA . ASP A 1 89 ? -6.626 8.731 -7.941 1.00 76.88 89 ASP A CA 1
ATOM 693 C C . ASP A 1 89 ? -7.345 8.827 -6.589 1.00 76.88 89 ASP A C 1
ATOM 695 O O . ASP A 1 89 ? -7.848 7.835 -6.061 1.00 76.88 89 ASP A O 1
ATOM 699 N N . GLY A 1 90 ? -7.397 10.037 -6.028 1.00 73.44 90 GLY A N 1
ATOM 700 C CA . GLY A 1 90 ? -8.032 10.297 -4.740 1.00 73.44 90 GLY A CA 1
ATOM 701 C C . GLY A 1 90 ? -9.524 9.960 -4.708 1.00 73.44 90 GLY A C 1
ATOM 702 O O . GLY A 1 90 ? -10.053 9.730 -3.628 1.00 73.44 90 GLY A O 1
ATOM 703 N N . SER A 1 91 ? -10.196 9.880 -5.861 1.00 78.81 91 SER A N 1
ATOM 704 C CA . SER A 1 91 ? -11.596 9.442 -5.939 1.00 78.81 91 SER A CA 1
ATOM 705 C C . SER A 1 91 ? -11.783 7.938 -5.706 1.00 78.81 91 SER A C 1
ATOM 707 O O . SER A 1 91 ? -12.888 7.500 -5.394 1.00 78.81 91 SER A O 1
ATOM 709 N N . GLN A 1 92 ? -10.708 7.153 -5.822 1.00 78.94 92 GLN A N 1
ATOM 710 C CA . GLN A 1 92 ? -10.692 5.710 -5.561 1.00 78.94 92 GLN A CA 1
ATOM 711 C C . GLN A 1 92 ? -10.221 5.376 -4.140 1.00 78.94 92 GLN A C 1
ATOM 713 O O . GLN A 1 92 ? -10.169 4.205 -3.762 1.00 78.94 92 GLN A O 1
ATOM 718 N N . LEU A 1 93 ? -9.845 6.392 -3.361 1.00 82.81 93 LEU A N 1
ATOM 719 C CA . LEU A 1 93 ? -9.346 6.239 -2.005 1.00 82.81 93 LEU A CA 1
ATOM 720 C C . LEU A 1 93 ? -10.407 6.681 -1.009 1.00 82.81 93 LEU A C 1
ATOM 722 O O . LEU A 1 93 ? -10.911 7.800 -1.078 1.00 82.81 93 LEU A O 1
ATOM 726 N N . GLU A 1 94 ? -10.679 5.827 -0.031 1.00 85.12 94 GLU A N 1
ATOM 727 C CA . GLU A 1 94 ? -11.499 6.201 1.111 1.00 85.12 94 GLU A CA 1
ATOM 728 C C . GLU A 1 94 ? -10.608 6.568 2.302 1.00 85.12 94 GLU A C 1
ATOM 730 O O . GLU A 1 94 ? -9.688 5.833 2.674 1.00 85.12 94 GLU A O 1
ATOM 735 N N . ASP A 1 95 ? -10.867 7.730 2.905 1.00 86.94 95 ASP A N 1
ATOM 736 C CA . ASP A 1 95 ? -10.168 8.149 4.116 1.00 86.94 95 ASP A CA 1
ATOM 737 C C . ASP A 1 95 ? -10.779 7.458 5.341 1.00 86.94 95 ASP A C 1
ATOM 739 O O . ASP A 1 95 ? -11.842 7.841 5.829 1.00 86.94 95 ASP A O 1
ATOM 743 N N . LEU A 1 96 ? -10.071 6.460 5.872 1.00 85.31 96 LEU A N 1
ATOM 744 C CA . LEU A 1 96 ? -10.471 5.735 7.082 1.00 85.31 96 LEU A CA 1
ATOM 745 C C . LEU A 1 96 ? -10.175 6.510 8.381 1.00 85.31 96 LEU A C 1
ATOM 747 O O . LEU A 1 96 ? -10.572 6.072 9.463 1.00 85.31 96 LEU A O 1
ATOM 751 N N . SER A 1 97 ? -9.493 7.663 8.320 1.00 84.94 97 SER A N 1
ATOM 752 C CA . SER A 1 97 ? -9.117 8.453 9.505 1.00 84.94 97 SER A CA 1
ATOM 753 C C . SER A 1 97 ? -10.287 8.793 10.443 1.00 84.94 97 SER A C 1
ATOM 755 O O . SER A 1 97 ? -10.092 8.710 11.659 1.00 84.94 97 SER A O 1
ATOM 757 N N . PRO A 1 98 ? -11.487 9.177 9.958 1.00 86.06 98 PRO A N 1
ATOM 758 C CA . PRO A 1 98 ? -12.633 9.457 10.825 1.00 86.06 98 PRO A CA 1
ATOM 759 C C . PRO A 1 98 ? -13.064 8.222 11.626 1.00 86.06 98 PRO A C 1
ATOM 761 O O . PRO A 1 98 ? -13.265 8.302 12.833 1.00 86.06 98 PRO A O 1
ATOM 764 N N . GLN A 1 99 ? -13.099 7.064 10.972 1.00 85.00 99 GLN A N 1
ATOM 765 C CA . GLN A 1 99 ? -13.574 5.803 11.543 1.00 85.00 99 GLN A CA 1
ATOM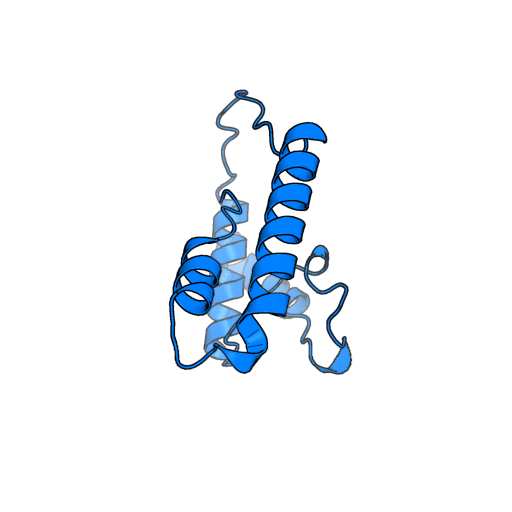 766 C C . GLN A 1 99 ? -12.575 5.248 12.567 1.00 85.00 99 GLN A C 1
ATOM 768 O O . GLN A 1 99 ? -12.950 4.752 13.630 1.00 85.00 99 GLN A O 1
ATOM 773 N N . VAL A 1 100 ? -11.275 5.389 12.283 1.00 82.31 100 VAL A N 1
ATOM 774 C CA . VAL A 1 100 ? -10.215 5.062 13.244 1.00 82.31 100 VAL A CA 1
ATOM 775 C C . VAL A 1 100 ? -10.336 5.959 14.477 1.00 82.31 100 VAL A C 1
ATOM 777 O O . VAL A 1 100 ? -10.260 5.456 15.595 1.00 82.31 100 VAL A O 1
ATOM 780 N N . LYS A 1 101 ? -10.579 7.268 14.307 1.00 81.25 101 LYS A N 1
ATOM 781 C CA . LYS A 1 101 ? -10.743 8.210 15.429 1.00 81.25 101 LYS A CA 1
ATOM 782 C C . LYS A 1 101 ? -11.922 7.866 16.336 1.00 81.25 101 LYS A C 1
ATOM 784 O O . LYS A 1 101 ? -11.780 8.004 17.545 1.00 81.25 101 LYS A O 1
ATOM 789 N N . GLU A 1 102 ? -13.036 7.398 15.783 1.00 83.94 102 GLU A N 1
ATOM 790 C CA . GLU A 1 102 ? -14.205 6.968 16.565 1.00 83.94 102 GLU A CA 1
ATOM 791 C C . GLU A 1 102 ? -13.937 5.719 17.410 1.00 83.94 102 GLU A C 1
ATOM 793 O O . GLU A 1 102 ? -14.472 5.589 18.507 1.00 83.94 102 GLU A O 1
ATOM 798 N N . ARG A 1 103 ? -13.069 4.821 16.933 1.00 74.69 103 ARG A N 1
ATOM 799 C CA . ARG A 1 103 ? -12.706 3.573 17.625 1.00 74.69 103 ARG A CA 1
ATOM 800 C C . ARG A 1 103 ? -11.597 3.740 18.663 1.00 74.69 103 ARG A C 1
ATOM 802 O O . ARG A 1 103 ? -11.422 2.876 19.517 1.00 74.69 103 ARG A O 1
ATOM 809 N N . LEU A 1 104 ? -10.826 4.829 18.615 1.00 73.62 104 LEU A N 1
ATOM 810 C CA . LEU A 1 104 ? -9.729 5.057 19.565 1.00 73.62 104 LEU A CA 1
ATOM 811 C C . LEU A 1 104 ? -10.180 5.172 21.033 1.00 73.62 104 LEU A C 1
ATOM 813 O O . LEU A 1 104 ? -9.525 4.564 21.882 1.00 73.62 104 LEU A O 1
ATOM 817 N N . PRO A 1 105 ? -11.272 5.885 21.374 1.00 67.88 105 PRO A N 1
ATOM 818 C CA . PRO A 1 105 ? -11.784 5.943 22.742 1.00 67.88 105 PRO A CA 1
ATOM 819 C C . PRO A 1 105 ? -12.087 4.567 23.349 1.00 67.88 105 PRO A C 1
ATOM 821 O O . PRO A 1 105 ? -11.846 4.378 24.535 1.00 67.88 105 PRO A O 1
ATOM 824 N N . GLU A 1 106 ? -12.533 3.588 22.552 1.00 64.62 106 GLU A N 1
ATOM 825 C CA . GLU A 1 106 ? -12.827 2.221 23.022 1.00 64.62 106 GLU A CA 1
ATOM 826 C C . GLU A 1 106 ? -11.570 1.464 23.492 1.00 64.62 106 GLU A C 1
ATOM 828 O O . GLU A 1 106 ? -11.668 0.500 24.247 1.00 64.62 106 GLU A O 1
ATOM 833 N N . LEU A 1 107 ? -10.380 1.894 23.063 1.00 58.97 107 LEU A N 1
ATOM 834 C CA . LEU A 1 107 ? -9.111 1.190 23.298 1.00 58.97 107 LEU A CA 1
ATOM 835 C C . LEU A 1 107 ? -8.200 1.885 24.305 1.00 58.97 107 LEU A C 1
ATOM 837 O O . LEU A 1 107 ? -7.306 1.247 24.859 1.00 58.97 107 LEU A O 1
ATOM 841 N N . PHE A 1 108 ? -8.411 3.182 24.525 1.00 61.41 108 PHE A N 1
ATOM 842 C CA . PHE A 1 108 ? -7.682 3.986 25.510 1.00 61.41 108 PHE A CA 1
ATOM 843 C C . PHE A 1 108 ? -8.562 4.434 26.686 1.00 61.41 108 PHE A C 1
ATOM 845 O O . PHE A 1 108 ? -8.065 5.089 27.596 1.00 61.41 108 PHE A O 1
ATOM 852 N N . GLY A 1 109 ? -9.855 4.102 26.670 1.00 55.78 109 GLY A N 1
ATOM 853 C CA . GLY A 1 109 ? -10.843 4.467 27.685 1.00 55.78 109 GLY A CA 1
ATOM 854 C C . GLY A 1 109 ? -10.986 3.469 28.837 1.00 55.78 109 GLY A C 1
ATOM 855 O O . GLY A 1 109 ? -12.112 3.251 29.281 1.00 55.78 109 GLY A O 1
ATOM 856 N N . SER A 1 110 ? -9.889 2.869 29.316 1.00 43.16 110 SER A N 1
ATOM 857 C CA . SER A 1 110 ? -9.876 2.086 30.562 1.00 43.16 110 SER A CA 1
ATOM 858 C C . SER A 1 110 ? -8.763 2.510 31.503 1.00 43.16 110 SER A C 1
ATOM 860 O O . SER A 1 110 ? -7.662 2.850 31.019 1.00 43.16 110 SER A O 1
#

pLDDT: mean 70.15, std 14.17, range [35.75, 86.94]